Protein AF-A0A7W4KR89-F1 (afdb_monomer_lite)

Sequence (77 aa):
LGGMAMKWRWRKRMEAAGKPTDKPNLVCGPVQICWHKFARYWDVELREIPMRPGQLFMDPKRMIEACDENTIGVVPT

Radius of gyration: 12.84 Å; chains: 1; bounding box: 31×22×35 Å

Structure (mmCIF, N/CA/C/O backbone):
data_AF-A0A7W4KR89-F1
#
_entry.id   AF-A0A7W4KR89-F1
#
loop_
_atom_site.group_PDB
_atom_site.id
_atom_site.type_symbol
_atom_site.label_atom_id
_atom_site.label_alt_id
_atom_site.label_comp_id
_atom_site.label_asym_id
_atom_site.label_entity_id
_atom_site.label_seq_id
_atom_site.pdbx_PDB_ins_code
_atom_site.Cartn_x
_atom_site.Cartn_y
_atom_site.Cartn_z
_atom_site.occupancy
_atom_site.B_iso_or_equiv
_atom_site.auth_seq_id
_atom_site.auth_comp_id
_atom_site.auth_asym_id
_atom_site.auth_atom_id
_atom_site.pdbx_PDB_model_nu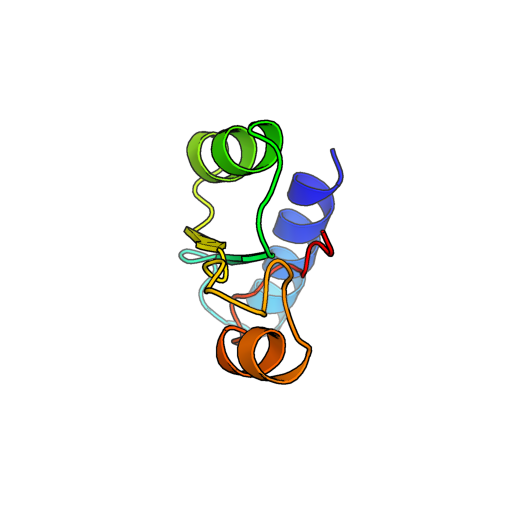m
ATOM 1 N N . LEU A 1 1 ? 12.487 1.621 6.244 1.00 88.38 1 LEU A N 1
ATOM 2 C CA . LEU A 1 1 ? 13.091 0.854 5.121 1.00 88.38 1 LEU A CA 1
ATOM 3 C C . LEU A 1 1 ? 12.176 -0.241 4.554 1.00 88.38 1 LEU A C 1
ATOM 5 O O . LEU A 1 1 ? 12.260 -0.489 3.359 1.00 88.38 1 LEU A O 1
ATOM 9 N N . GLY A 1 2 ? 11.289 -0.865 5.347 1.00 95.81 2 GLY A N 1
ATOM 10 C CA . GLY A 1 2 ? 10.431 -1.972 4.882 1.00 95.81 2 GLY A CA 1
ATOM 11 C C . GLY A 1 2 ? 9.634 -1.699 3.596 1.00 95.81 2 GLY A C 1
ATOM 12 O O . GLY A 1 2 ? 9.663 -2.524 2.688 1.00 95.81 2 GLY A O 1
ATOM 13 N N . GLY A 1 3 ? 9.022 -0.517 3.459 1.00 96.62 3 GLY A N 1
ATOM 14 C CA . GLY A 1 3 ? 8.267 -0.155 2.249 1.00 96.62 3 GLY A CA 1
ATOM 15 C C . GLY A 1 3 ? 9.100 -0.167 0.957 1.00 96.62 3 GLY A C 1
ATOM 16 O O . GLY A 1 3 ? 8.622 -0.625 -0.078 1.00 96.62 3 GLY A O 1
ATOM 17 N N . MET A 1 4 ? 10.375 0.244 1.006 1.00 97.88 4 MET A N 1
ATOM 18 C CA . MET A 1 4 ? 11.260 0.154 -0.165 1.00 97.88 4 MET A CA 1
ATOM 19 C C . MET A 1 4 ? 11.546 -1.301 -0.537 1.00 97.88 4 MET A C 1
ATOM 21 O O . MET A 1 4 ? 11.485 -1.652 -1.712 1.00 97.88 4 MET A O 1
ATOM 25 N N . ALA A 1 5 ? 11.815 -2.160 0.450 1.00 98.44 5 ALA A N 1
ATOM 26 C CA . ALA A 1 5 ? 12.041 -3.582 0.199 1.00 98.44 5 ALA A CA 1
ATOM 27 C C . ALA A 1 5 ? 10.814 -4.237 -0.464 1.00 98.44 5 ALA A C 1
ATOM 29 O O . ALA A 1 5 ? 10.966 -4.982 -1.433 1.00 98.44 5 ALA A O 1
ATOM 30 N N . MET A 1 6 ? 9.605 -3.899 -0.001 1.00 98.44 6 MET A N 1
ATOM 31 C CA . MET A 1 6 ? 8.346 -4.340 -0.613 1.00 98.44 6 MET A CA 1
ATOM 32 C C . MET A 1 6 ? 8.214 -3.850 -2.061 1.00 98.44 6 MET A C 1
ATOM 34 O O . MET A 1 6 ? 8.016 -4.667 -2.960 1.00 98.44 6 MET A O 1
ATOM 38 N N . LYS A 1 7 ? 8.405 -2.544 -2.310 1.00 98.44 7 LYS A N 1
ATOM 39 C CA . LYS A 1 7 ? 8.296 -1.939 -3.650 1.00 98.44 7 LYS A CA 1
ATOM 40 C C . LYS A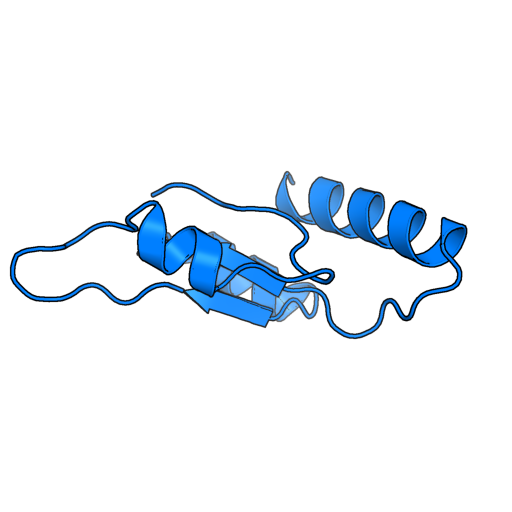 1 7 ? 9.232 -2.609 -4.657 1.00 98.44 7 LYS A C 1
ATOM 42 O O . LYS A 1 7 ? 8.800 -2.986 -5.744 1.00 98.44 7 LYS A O 1
ATOM 47 N N . TRP A 1 8 ? 10.503 -2.790 -4.300 1.00 98.25 8 TRP A N 1
ATOM 48 C CA . TRP A 1 8 ? 11.491 -3.378 -5.208 1.00 98.25 8 TRP A CA 1
ATOM 49 C C . TRP A 1 8 ? 11.269 -4.873 -5.440 1.00 98.25 8 TRP A C 1
ATOM 51 O O . TRP A 1 8 ? 11.428 -5.344 -6.566 1.00 98.25 8 TRP A O 1
ATOM 61 N N . ARG A 1 9 ? 10.857 -5.624 -4.411 1.00 98.56 9 ARG A N 1
ATOM 62 C CA . ARG A 1 9 ? 10.499 -7.042 -4.565 1.00 98.56 9 ARG A CA 1
ATOM 63 C C . ARG A 1 9 ? 9.281 -7.215 -5.474 1.00 98.56 9 ARG A C 1
ATOM 65 O O . ARG A 1 9 ? 9.306 -8.070 -6.356 1.00 98.56 9 ARG A O 1
ATOM 72 N N . TRP A 1 10 ? 8.241 -6.405 -5.275 1.00 98.62 10 TRP A N 1
ATOM 73 C CA . TRP A 1 10 ? 7.052 -6.402 -6.125 1.00 98.62 10 TRP A CA 1
ATOM 74 C C . TRP A 1 10 ? 7.402 -6.056 -7.576 1.00 98.62 10 TRP A C 1
ATOM 76 O O . TRP A 1 10 ? 7.012 -6.795 -8.476 1.00 98.62 10 TRP A O 1
ATOM 86 N N . ARG A 1 11 ? 8.206 -5.007 -7.800 1.00 98.56 11 ARG A N 1
ATOM 87 C CA . ARG A 1 11 ? 8.623 -4.585 -9.143 1.00 98.56 11 ARG A CA 1
ATOM 88 C C . ARG A 1 11 ? 9.324 -5.712 -9.900 1.00 98.56 11 ARG A C 1
ATOM 90 O O . ARG A 1 11 ? 8.881 -6.054 -10.988 1.00 98.56 11 ARG A O 1
ATOM 97 N N . LYS A 1 12 ? 10.322 -6.360 -9.286 1.00 98.62 12 LYS A N 1
ATOM 98 C CA . LYS A 1 12 ? 11.019 -7.507 -9.897 1.00 98.62 12 LYS A CA 1
ATOM 99 C C . LYS A 1 12 ? 10.061 -8.638 -10.279 1.00 98.62 12 LYS A C 1
ATOM 101 O O . LYS A 1 12 ? 10.225 -9.258 -11.323 1.00 98.62 12 LYS A O 1
ATOM 106 N N . ARG A 1 13 ? 9.053 -8.912 -9.440 1.00 98.50 13 ARG A N 1
ATOM 107 C CA . ARG A 1 13 ? 8.025 -9.926 -9.723 1.00 98.50 13 ARG A CA 1
ATOM 108 C C . ARG A 1 13 ? 7.157 -9.538 -10.925 1.00 98.50 13 ARG A C 1
ATOM 110 O O . ARG A 1 13 ? 6.858 -10.402 -11.739 1.00 98.50 13 ARG A O 1
ATOM 117 N N . MET A 1 14 ? 6.749 -8.273 -11.026 1.00 98.56 14 MET A N 1
ATOM 118 C CA . MET A 1 14 ? 5.932 -7.780 -12.141 1.00 98.56 14 MET A CA 1
ATOM 119 C C . MET A 1 14 ? 6.727 -7.747 -13.451 1.00 98.56 14 MET A C 1
ATOM 121 O O . MET A 1 14 ? 6.229 -8.234 -14.460 1.00 98.56 14 MET A O 1
ATOM 125 N N . GLU A 1 15 ? 7.983 -7.289 -13.419 1.00 98.44 15 GLU A N 1
ATOM 126 C CA . GLU A 1 15 ? 8.903 -7.306 -14.569 1.00 98.44 15 GLU A CA 1
ATOM 127 C C . GLU A 1 15 ? 9.131 -8.732 -15.082 1.00 98.44 15 GLU A C 1
ATOM 129 O O . GLU A 1 15 ? 8.997 -8.987 -16.275 1.00 98.44 15 GLU A O 1
ATOM 134 N N . ALA A 1 16 ? 9.391 -9.688 -14.182 1.00 98.56 16 ALA A N 1
ATOM 135 C CA . ALA A 1 16 ? 9.545 -11.098 -14.544 1.00 98.56 16 ALA A CA 1
ATOM 136 C C . ALA A 1 16 ? 8.267 -11.710 -15.151 1.00 98.56 16 ALA A C 1
ATOM 138 O O . ALA A 1 16 ? 8.349 -12.655 -15.930 1.00 98.56 16 ALA A O 1
ATOM 139 N N . ALA A 1 17 ? 7.095 -11.170 -14.808 1.00 98.25 17 ALA A N 1
ATOM 140 C CA . ALA A 1 17 ? 5.808 -11.558 -15.377 1.00 98.25 17 ALA A CA 1
ATOM 141 C C . ALA A 1 17 ? 5.418 -10.743 -16.630 1.00 98.25 17 ALA A C 1
ATOM 143 O O . ALA A 1 17 ? 4.316 -10.930 -17.144 1.00 98.25 17 ALA A O 1
ATOM 144 N N . GLY A 1 18 ? 6.270 -9.822 -17.102 1.00 98.44 18 GLY A N 1
ATOM 145 C CA . GLY A 1 18 ? 5.982 -8.945 -18.242 1.00 98.44 18 GLY A CA 1
ATOM 146 C C . GLY A 1 18 ? 4.850 -7.941 -17.993 1.00 98.44 18 GLY A C 1
ATOM 147 O O . GLY A 1 18 ? 4.213 -7.488 -18.942 1.00 98.44 18 GLY A O 1
ATOM 148 N N . LYS A 1 19 ? 4.560 -7.618 -16.728 1.00 98.44 19 LYS A N 1
ATOM 149 C CA . LYS A 1 19 ? 3.461 -6.729 -16.331 1.00 98.44 19 LYS A CA 1
ATOM 150 C C . LYS A 1 19 ? 3.939 -5.294 -16.057 1.00 98.44 19 LYS A C 1
ATOM 152 O O . LYS A 1 19 ? 5.097 -5.103 -15.683 1.00 98.44 19 LYS A O 1
ATOM 157 N N . PRO A 1 20 ? 3.052 -4.286 -16.176 1.00 98.50 20 PRO A N 1
ATOM 158 C CA . PRO A 1 20 ? 3.366 -2.903 -15.818 1.00 98.50 20 PRO A CA 1
ATOM 159 C C . PRO A 1 20 ? 3.790 -2.734 -14.349 1.00 98.50 20 PRO A C 1
ATOM 161 O O . PRO A 1 20 ? 3.379 -3.493 -13.471 1.00 98.50 20 PRO A O 1
ATOM 164 N N . THR A 1 21 ? 4.610 -1.713 -14.079 1.00 98.56 21 THR A N 1
ATOM 165 C CA . THR A 1 21 ? 5.191 -1.431 -12.746 1.00 98.56 21 THR A CA 1
ATOM 166 C C . THR A 1 21 ? 4.970 0.008 -12.266 1.00 98.56 21 THR A C 1
ATOM 168 O O . THR A 1 21 ? 5.680 0.495 -11.380 1.00 98.56 21 THR A O 1
ATOM 171 N N . ASP A 1 22 ? 4.052 0.724 -12.906 1.00 98.25 22 ASP A N 1
ATOM 172 C CA . ASP A 1 22 ? 3.834 2.166 -12.768 1.00 98.25 22 ASP A CA 1
ATOM 173 C C . ASP A 1 22 ? 2.886 2.540 -11.620 1.00 98.25 22 ASP A C 1
ATOM 175 O O . ASP A 1 22 ? 2.937 3.674 -11.151 1.00 98.25 22 ASP A O 1
ATOM 179 N N . LYS A 1 23 ? 2.067 1.602 -11.122 1.00 98.62 23 LYS A N 1
ATOM 180 C CA . LYS A 1 23 ? 1.004 1.891 -10.137 1.00 98.62 23 LYS A CA 1
ATOM 181 C C . LYS A 1 23 ? 1.060 1.040 -8.861 1.00 98.62 23 LYS A C 1
ATOM 183 O O . LYS A 1 23 ? 0.078 0.371 -8.556 1.00 98.62 23 LYS A O 1
ATOM 188 N N . PRO A 1 24 ? 2.169 1.020 -8.101 1.00 98.75 24 PRO A N 1
ATOM 189 C CA . PRO A 1 24 ? 2.214 0.288 -6.836 1.00 98.75 24 PRO A CA 1
ATOM 190 C C . PRO A 1 24 ? 1.251 0.885 -5.799 1.00 98.75 24 PRO A C 1
ATOM 192 O O . PRO A 1 24 ? 1.166 2.107 -5.665 1.00 98.75 24 PRO A O 1
ATOM 195 N N . ASN A 1 25 ? 0.614 0.031 -4.994 1.00 98.88 25 ASN A N 1
ATOM 196 C CA . ASN A 1 25 ? -0.172 0.451 -3.829 1.00 98.88 25 ASN A CA 1
ATOM 197 C C . ASN A 1 25 ? 0.241 -0.278 -2.539 1.00 98.88 25 ASN A C 1
ATOM 199 O O . ASN A 1 25 ? 0.864 -1.340 -2.581 1.00 98.88 25 ASN A O 1
ATOM 203 N N . LEU A 1 26 ? -0.093 0.308 -1.388 1.00 98.75 26 LEU A N 1
ATOM 204 C CA . LEU A 1 26 ? 0.117 -0.244 -0.049 1.00 98.75 26 LEU A CA 1
ATOM 205 C C . LEU A 1 26 ? -1.204 -0.207 0.728 1.00 98.75 26 LEU A C 1
ATOM 207 O O . LEU A 1 26 ? -1.786 0.866 0.888 1.00 98.75 26 LEU A O 1
ATOM 211 N N . VAL A 1 27 ? -1.652 -1.357 1.233 1.00 98.75 27 VAL A N 1
ATOM 212 C CA . VAL A 1 27 ? -2.891 -1.471 2.024 1.00 98.75 27 VAL A CA 1
ATOM 213 C C . VAL A 1 27 ? -2.571 -1.383 3.514 1.00 98.75 27 VAL A C 1
ATOM 215 O O . VAL A 1 27 ? -1.621 -2.011 3.991 1.00 98.75 27 VAL A O 1
ATOM 218 N N . CYS A 1 28 ? -3.352 -0.606 4.262 1.00 98.62 28 CYS A N 1
ATOM 219 C CA . CYS A 1 28 ? -3.159 -0.426 5.700 1.00 98.62 28 CYS A CA 1
ATOM 220 C C . CYS A 1 28 ? -4.445 0.016 6.416 1.00 98.62 28 CYS A C 1
ATOM 222 O O . CYS A 1 28 ? -5.431 0.362 5.768 1.00 98.62 28 CYS A O 1
ATOM 224 N N . GLY A 1 29 ? -4.443 -0.017 7.751 1.00 98.25 29 GLY A N 1
ATOM 225 C CA . GLY A 1 29 ? -5.458 0.639 8.582 1.00 98.25 29 GLY A CA 1
ATOM 226 C C . GLY A 1 29 ? -5.029 2.051 8.998 1.00 98.25 29 GLY A C 1
ATOM 227 O O . GLY A 1 29 ? -4.253 2.662 8.267 1.00 98.25 29 GLY A O 1
ATOM 228 N N . PRO A 1 30 ? -5.491 2.572 10.152 1.00 98.00 30 PRO A N 1
ATOM 229 C CA . PRO A 1 30 ? -5.107 3.901 10.636 1.00 98.00 30 PRO A CA 1
ATOM 230 C C . PRO A 1 30 ? -3.611 3.970 10.975 1.00 98.00 30 PRO A C 1
ATOM 232 O O . PRO A 1 30 ? -3.169 3.607 12.067 1.00 98.00 30 PRO A O 1
ATOM 235 N N . VAL A 1 31 ? -2.813 4.419 10.009 1.00 97.88 31 VAL A N 1
ATOM 236 C CA . VAL A 1 31 ? -1.348 4.378 10.064 1.00 97.88 31 VAL A CA 1
ATOM 237 C C . VAL A 1 31 ? -0.736 5.631 10.675 1.00 97.88 31 VAL A C 1
ATOM 239 O O . VAL A 1 31 ? -1.258 6.740 10.619 1.00 97.88 31 VAL A O 1
ATOM 242 N N . GLN A 1 32 ? 0.470 5.472 11.216 1.00 98.12 32 GLN A N 1
ATOM 243 C CA . GLN A 1 32 ? 1.298 6.604 11.618 1.00 98.12 32 GLN A CA 1
ATOM 244 C C . GLN A 1 32 ? 1.817 7.379 10.386 1.00 98.12 32 GLN A C 1
ATOM 246 O O . GLN A 1 32 ? 2.067 6.799 9.325 1.00 98.12 32 GLN A O 1
ATOM 251 N N . ILE A 1 33 ? 2.052 8.691 10.538 1.00 98.31 33 ILE A N 1
ATOM 252 C CA . ILE A 1 33 ? 2.413 9.622 9.446 1.00 98.31 33 ILE A CA 1
ATOM 253 C C . ILE A 1 33 ? 3.617 9.192 8.582 1.00 98.31 33 ILE A C 1
ATOM 255 O O . ILE A 1 33 ? 3.742 9.621 7.434 1.00 98.31 33 ILE A O 1
ATOM 259 N N . CYS A 1 34 ? 4.518 8.344 9.084 1.00 97.94 34 CYS A N 1
ATOM 260 C CA . CYS A 1 34 ? 5.651 7.834 8.315 1.00 97.94 34 CYS A CA 1
ATOM 261 C C . CYS A 1 34 ? 5.216 7.043 7.072 1.00 97.94 34 CYS A C 1
ATOM 263 O O . CYS A 1 34 ? 5.922 7.097 6.066 1.00 97.94 34 CYS A O 1
ATOM 265 N N . TRP A 1 35 ? 4.049 6.389 7.091 1.00 98.44 35 TRP A N 1
ATOM 266 C CA . TRP A 1 35 ? 3.523 5.662 5.934 1.00 98.44 35 TRP A CA 1
ATOM 267 C C . TRP A 1 35 ? 2.943 6.590 4.871 1.00 98.44 35 TRP A C 1
ATOM 269 O O . TRP A 1 35 ? 3.199 6.379 3.689 1.00 98.44 35 TRP A O 1
ATOM 279 N N . HIS A 1 36 ? 2.289 7.683 5.272 1.00 98.62 36 HIS A N 1
ATOM 280 C CA . HIS A 1 36 ? 1.891 8.740 4.337 1.00 98.62 36 HIS A CA 1
ATOM 281 C C . HIS A 1 36 ? 3.111 9.395 3.680 1.00 98.62 36 HIS A C 1
ATOM 283 O O . HIS A 1 36 ? 3.116 9.629 2.472 1.00 98.62 36 HIS A O 1
ATOM 289 N N . LYS A 1 37 ? 4.174 9.657 4.458 1.00 98.62 37 LYS A N 1
ATOM 290 C CA . LYS A 1 37 ? 5.448 10.170 3.927 1.00 98.62 37 LYS A CA 1
ATOM 291 C C . LYS A 1 37 ? 6.078 9.184 2.949 1.00 98.62 37 LYS A C 1
ATOM 293 O O . LYS A 1 37 ? 6.480 9.589 1.866 1.00 98.62 37 LYS A O 1
ATOM 298 N N . PHE A 1 38 ? 6.130 7.899 3.300 1.00 98.62 38 PHE A N 1
ATOM 299 C CA . PHE A 1 38 ? 6.625 6.857 2.404 1.00 98.62 38 PHE A CA 1
ATOM 300 C C . PHE A 1 38 ? 5.841 6.829 1.085 1.00 98.62 38 PHE A C 1
ATOM 302 O O . PHE A 1 38 ? 6.446 6.929 0.022 1.00 98.62 38 PHE A O 1
ATOM 309 N N . ALA A 1 39 ? 4.511 6.761 1.159 1.00 98.56 39 ALA A N 1
ATOM 310 C CA . ALA A 1 39 ? 3.634 6.744 -0.006 1.00 98.56 39 ALA A CA 1
ATOM 311 C C . ALA A 1 39 ? 3.867 7.957 -0.917 1.00 98.56 39 ALA A C 1
ATOM 313 O O . ALA A 1 39 ? 4.033 7.812 -2.125 1.00 98.56 39 ALA A O 1
ATOM 314 N N . ARG A 1 40 ? 3.976 9.149 -0.318 1.00 98.44 40 ARG A N 1
ATOM 315 C CA . ARG A 1 40 ? 4.218 10.398 -1.044 1.00 98.44 40 ARG A CA 1
ATOM 316 C C . ARG A 1 40 ? 5.606 10.476 -1.677 1.00 98.44 40 ARG A C 1
ATOM 318 O O . ARG A 1 40 ? 5.712 10.931 -2.804 1.00 98.44 40 ARG A O 1
ATOM 325 N N . TYR A 1 41 ? 6.662 10.112 -0.954 1.00 98.44 41 TYR A N 1
ATOM 326 C CA . TYR A 1 41 ? 8.041 10.284 -1.430 1.00 98.44 41 TYR A CA 1
ATOM 327 C C . TYR A 1 41 ? 8.475 9.199 -2.418 1.00 98.44 41 TYR A C 1
ATOM 329 O O . TYR A 1 41 ? 9.426 9.403 -3.165 1.00 98.44 41 TYR A O 1
ATOM 337 N N . TRP A 1 42 ? 7.805 8.045 -2.407 1.00 98.19 42 TRP A N 1
ATOM 338 C CA . TRP A 1 42 ? 8.112 6.919 -3.286 1.00 98.19 42 TRP A CA 1
ATOM 339 C C . TRP A 1 42 ? 7.006 6.620 -4.299 1.00 98.19 42 TRP A C 1
ATOM 341 O O . TRP A 1 42 ? 7.028 5.523 -4.850 1.00 98.19 42 TRP A O 1
ATOM 351 N N . ASP A 1 43 ? 6.075 7.535 -4.570 1.00 98.31 43 ASP A N 1
ATOM 352 C CA . ASP A 1 43 ? 4.999 7.347 -5.559 1.00 98.31 43 ASP A CA 1
ATOM 353 C C . ASP A 1 43 ? 4.285 5.992 -5.405 1.00 98.31 43 ASP A C 1
ATOM 355 O O . ASP A 1 43 ? 4.263 5.159 -6.314 1.00 98.31 43 ASP A O 1
ATOM 359 N N . VAL A 1 44 ? 3.781 5.728 -4.200 1.00 98.75 44 VAL A N 1
ATOM 360 C CA . VAL A 1 44 ? 2.968 4.547 -3.883 1.00 98.75 44 VAL A CA 1
ATOM 361 C C . VAL A 1 44 ? 1.586 5.030 -3.469 1.00 98.75 44 VAL A C 1
ATOM 363 O O . VAL A 1 44 ? 1.461 5.884 -2.595 1.00 98.75 44 VAL A O 1
ATOM 366 N N . GLU A 1 45 ? 0.541 4.481 -4.078 1.00 98.81 45 GLU A N 1
ATOM 367 C CA . GLU A 1 45 ? -0.838 4.743 -3.670 1.00 98.81 45 GLU A CA 1
ATOM 368 C C . GLU A 1 45 ? -1.073 4.166 -2.263 1.00 98.81 45 GLU A C 1
ATOM 370 O O . GLU A 1 45 ? -0.841 2.980 -2.020 1.00 98.81 45 GLU A O 1
ATOM 375 N N . LEU A 1 46 ? -1.529 4.991 -1.319 1.00 98.69 46 LEU A N 1
ATOM 376 C CA . LEU A 1 46 ? -1.875 4.529 0.025 1.00 98.69 46 LEU A CA 1
ATOM 377 C C . LEU A 1 46 ? -3.366 4.190 0.085 1.00 98.69 46 LEU A C 1
ATOM 379 O O . LEU A 1 46 ? -4.208 5.084 0.022 1.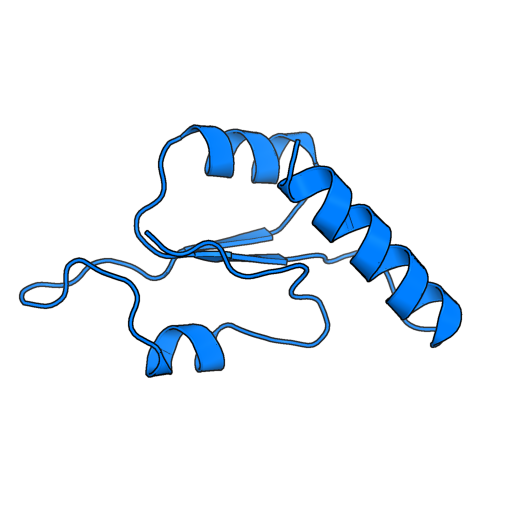00 98.69 46 LEU A O 1
ATOM 383 N N . ARG A 1 47 ? -3.683 2.906 0.245 1.00 98.62 47 ARG A N 1
ATOM 384 C CA . ARG A 1 47 ? -5.048 2.411 0.449 1.00 98.62 47 ARG A CA 1
ATOM 385 C C . ARG A 1 47 ? -5.302 2.232 1.936 1.00 98.62 47 ARG A C 1
ATOM 387 O O . ARG A 1 47 ? -5.162 1.140 2.487 1.00 98.62 47 ARG A O 1
ATOM 394 N N . GLU A 1 48 ? -5.614 3.346 2.582 1.00 98.44 48 GLU A N 1
ATOM 395 C CA . GLU A 1 48 ? -5.942 3.391 4.002 1.00 98.44 48 GLU A CA 1
ATOM 396 C C . GLU A 1 48 ? -7.408 3.010 4.229 1.00 98.44 48 GLU A C 1
ATOM 398 O O . GLU A 1 48 ? -8.327 3.646 3.711 1.00 98.44 48 GLU A O 1
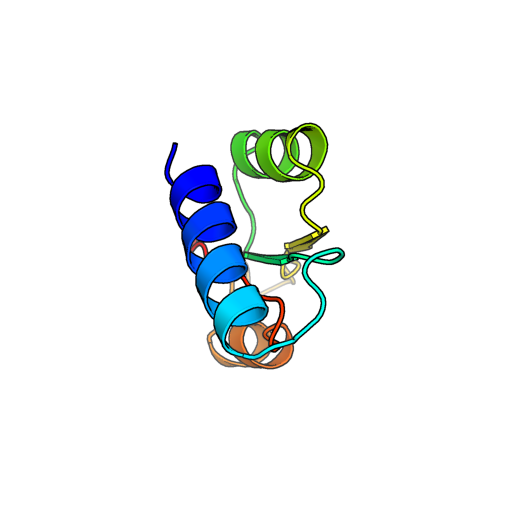ATOM 403 N N . ILE A 1 49 ? -7.629 1.955 5.010 1.00 98.06 49 ILE A N 1
ATOM 404 C CA . ILE A 1 49 ? -8.964 1.503 5.385 1.00 98.06 49 ILE A CA 1
ATOM 405 C C . ILE A 1 49 ? -9.485 2.419 6.493 1.00 98.06 49 ILE A C 1
ATOM 407 O O . ILE A 1 49 ? -8.931 2.416 7.596 1.00 98.06 49 ILE A O 1
ATOM 411 N N . PRO A 1 50 ? -10.567 3.179 6.240 1.00 97.06 50 PRO A N 1
ATOM 412 C CA . PRO A 1 50 ? -11.026 4.180 7.181 1.00 97.06 50 PRO A CA 1
ATOM 413 C C . PRO A 1 50 ? -11.576 3.526 8.448 1.00 97.06 50 PRO A C 1
ATOM 415 O O . PRO A 1 50 ? -12.267 2.494 8.421 1.00 97.06 50 PRO A O 1
ATOM 418 N N . MET A 1 51 ? -11.300 4.183 9.569 1.00 97.81 51 MET A N 1
ATOM 419 C CA . MET A 1 51 ? -11.971 3.908 10.832 1.00 97.81 51 MET A CA 1
ATOM 420 C C . MET A 1 51 ? -13.453 4.267 10.711 1.00 97.81 51 MET A C 1
ATOM 422 O O . MET A 1 51 ? -13.829 5.231 10.042 1.00 97.81 51 MET A O 1
ATOM 426 N N . ARG A 1 52 ? -14.301 3.510 11.402 1.00 96.69 52 ARG A N 1
ATOM 427 C CA . ARG A 1 52 ? -15.725 3.824 11.559 1.00 96.69 52 ARG A CA 1
ATOM 428 C C . ARG A 1 52 ? -16.171 3.544 12.995 1.00 96.69 52 ARG A C 1
ATOM 430 O O . ARG A 1 52 ? -15.495 2.779 13.687 1.00 96.69 52 ARG A O 1
ATOM 437 N N . PRO A 1 53 ? -17.284 4.129 13.472 1.00 97.75 53 PRO A N 1
ATOM 438 C CA . PRO A 1 53 ? -17.794 3.847 14.811 1.00 97.75 53 PRO A CA 1
ATOM 439 C C . PRO A 1 53 ? -17.926 2.338 15.058 1.00 97.75 53 PRO A C 1
ATOM 441 O O . PRO A 1 53 ? -18.446 1.610 14.214 1.00 97.75 53 PRO A O 1
ATOM 444 N N . GLY A 1 54 ? -17.399 1.862 16.188 1.00 96.06 54 GLY A N 1
ATOM 445 C CA . GLY A 1 54 ? -17.377 0.435 16.535 1.00 96.06 54 GLY A CA 1
ATOM 446 C C . GLY A 1 54 ? -16.330 -0.409 15.794 1.00 96.06 54 GLY A C 1
ATOM 447 O O . GLY A 1 54 ? -16.204 -1.594 16.085 1.00 96.06 54 GLY A O 1
ATOM 448 N N . GLN A 1 55 ? -15.553 0.172 14.873 1.00 94.69 55 GLN A N 1
ATOM 449 C CA . GLN A 1 55 ? -14.503 -0.532 14.142 1.00 94.69 55 GLN A CA 1
ATOM 450 C C . GLN A 1 55 ? -13.327 0.399 13.811 1.00 94.69 55 GLN A C 1
ATOM 452 O O . GLN A 1 55 ? -13.239 1.004 12.739 1.00 94.69 55 GLN A O 1
ATOM 457 N N . LEU A 1 56 ? -12.418 0.497 14.780 1.00 96.88 56 LEU A N 1
ATOM 458 C CA . LEU A 1 56 ? -11.295 1.439 14.811 1.00 96.88 56 LEU A CA 1
ATOM 459 C C . LEU A 1 56 ? -9.986 0.855 14.247 1.00 96.88 56 LEU A C 1
ATOM 461 O O . LEU A 1 56 ? -8.932 1.453 14.407 1.00 96.88 56 LEU A O 1
ATOM 465 N N . PHE A 1 57 ? -10.050 -0.315 13.613 1.00 96.06 57 PHE A N 1
ATOM 466 C CA . PHE A 1 57 ? -8.908 -1.044 13.065 1.00 96.06 57 PHE A CA 1
ATOM 467 C C . PHE A 1 57 ? -9.241 -1.605 11.677 1.00 96.06 57 PHE A C 1
ATOM 469 O O . PHE A 1 57 ? -10.411 -1.690 11.275 1.00 96.06 57 PHE A O 1
ATOM 476 N N . MET A 1 58 ? -8.203 -1.999 10.942 1.00 97.50 58 MET A N 1
ATOM 477 C CA . MET A 1 58 ? -8.337 -2.703 9.667 1.00 97.50 58 MET A CA 1
ATOM 478 C C . MET A 1 58 ? -8.793 -4.144 9.906 1.00 97.50 58 MET A C 1
ATOM 480 O O . MET A 1 58 ? -8.137 -4.888 10.630 1.00 97.50 58 MET A O 1
ATOM 484 N N . ASP A 1 59 ? -9.904 -4.555 9.289 1.00 96.00 59 ASP A N 1
ATOM 485 C CA . ASP A 1 59 ? -10.360 -5.945 9.348 1.00 96.00 59 ASP A CA 1
ATOM 486 C C . ASP A 1 59 ? -9.853 -6.768 8.156 1.00 96.00 59 ASP A C 1
ATOM 488 O O . ASP A 1 59 ? -9.569 -6.216 7.088 1.00 96.00 59 ASP A O 1
ATOM 492 N N . PRO A 1 60 ? -9.787 -8.106 8.293 1.00 97.19 60 PRO A 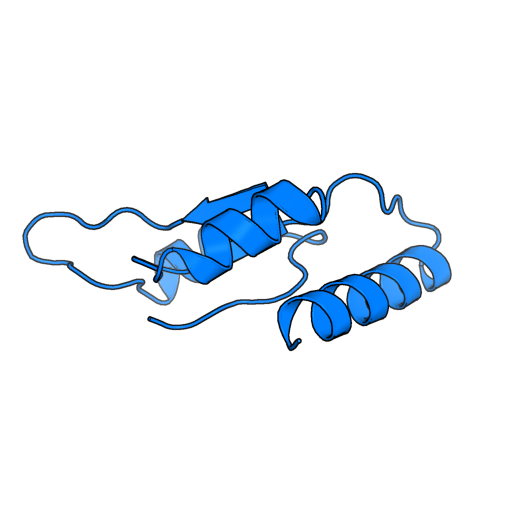N 1
ATOM 493 C CA . PRO A 1 60 ? -9.352 -8.969 7.201 1.00 97.19 60 PRO A CA 1
ATOM 494 C C . PRO A 1 60 ? -10.209 -8.828 5.940 1.00 97.19 60 PRO A C 1
ATOM 496 O O . PRO A 1 60 ? -9.684 -8.904 4.835 1.00 97.19 60 PRO A O 1
ATOM 499 N N . LYS A 1 61 ? -11.520 -8.597 6.085 1.00 97.62 61 LYS A N 1
ATOM 500 C CA . LYS A 1 61 ? -12.430 -8.495 4.941 1.00 97.62 61 LYS A CA 1
ATOM 501 C C . LYS A 1 61 ? -12.109 -7.283 4.063 1.00 97.62 61 LYS A C 1
ATOM 503 O O . LYS A 1 61 ? -11.816 -7.469 2.885 1.00 97.62 61 LYS A O 1
ATOM 508 N N . ARG A 1 62 ? -12.104 -6.066 4.623 1.00 97.31 62 ARG A N 1
ATOM 509 C CA . ARG A 1 62 ? -11.819 -4.853 3.838 1.00 97.31 62 ARG A CA 1
ATOM 510 C C . ARG A 1 62 ? -10.365 -4.815 3.379 1.00 97.31 62 ARG A C 1
ATOM 512 O O . ARG A 1 62 ? -10.083 -4.293 2.307 1.00 97.31 62 ARG A O 1
ATOM 519 N N . MET A 1 63 ? -9.449 -5.407 4.152 1.00 98.19 63 MET A N 1
ATOM 520 C CA . MET A 1 63 ? -8.049 -5.584 3.751 1.00 98.19 63 MET A CA 1
ATOM 521 C C . MET A 1 63 ? -7.940 -6.358 2.436 1.00 98.19 63 MET A C 1
ATOM 523 O O . MET A 1 63 ? -7.261 -5.901 1.521 1.00 98.19 63 MET A O 1
ATOM 527 N N . ILE A 1 64 ? -8.620 -7.503 2.324 1.00 98.25 64 ILE A N 1
ATOM 528 C CA . ILE A 1 64 ? -8.617 -8.304 1.095 1.00 98.25 64 ILE A CA 1
ATOM 529 C C . ILE A 1 64 ? -9.330 -7.576 -0.049 1.00 98.25 64 ILE A C 1
ATOM 531 O O . ILE A 1 64 ? -8.813 -7.582 -1.161 1.00 98.25 64 ILE A O 1
ATOM 535 N N . GLU A 1 65 ? -10.456 -6.904 0.212 1.00 98.44 65 GLU A N 1
ATOM 536 C CA . GLU A 1 65 ? -11.173 -6.102 -0.799 1.00 98.44 65 GLU A CA 1
ATOM 537 C C . GLU A 1 65 ? -10.308 -4.971 -1.389 1.00 98.44 65 GLU A C 1
ATOM 539 O O . GLU A 1 65 ? -10.492 -4.597 -2.544 1.00 98.44 65 GLU A O 1
ATOM 544 N N . ALA A 1 66 ? -9.348 -4.444 -0.622 1.00 98.44 66 ALA A N 1
ATOM 545 C CA . ALA A 1 66 ? -8.427 -3.400 -1.068 1.00 98.44 66 ALA A CA 1
ATOM 546 C C . ALA A 1 66 ? -7.166 -3.928 -1.785 1.00 98.44 66 ALA A C 1
ATOM 548 O O . ALA A 1 66 ? -6.416 -3.128 -2.355 1.00 98.44 66 ALA A O 1
ATOM 549 N N . CYS A 1 67 ? -6.905 -5.240 -1.750 1.00 98.69 67 CYS A N 1
ATOM 550 C CA . CYS A 1 67 ? -5.725 -5.848 -2.365 1.00 98.69 67 CYS A CA 1
ATOM 551 C C . CYS A 1 67 ? -5.936 -6.138 -3.858 1.00 98.69 67 CYS A C 1
ATOM 553 O O . CYS A 1 67 ? -6.962 -6.677 -4.265 1.00 98.69 67 CYS A O 1
ATOM 555 N N . ASP A 1 68 ? -4.915 -5.866 -4.668 1.00 98.62 68 ASP A N 1
ATOM 556 C CA . ASP A 1 68 ? -4.851 -6.243 -6.082 1.00 98.62 68 ASP A CA 1
ATOM 557 C C . ASP A 1 68 ? -3.430 -6.687 -6.489 1.00 98.62 68 ASP A C 1
ATOM 559 O O . ASP A 1 68 ? -2.541 -6.876 -5.654 1.00 98.62 68 ASP A O 1
ATOM 563 N N . GLU A 1 69 ? -3.188 -6.887 -7.789 1.00 98.44 69 GLU A N 1
ATOM 564 C CA . GLU A 1 69 ? -1.875 -7.318 -8.291 1.00 98.44 69 GLU A CA 1
ATOM 565 C C . GLU A 1 69 ? -0.745 -6.299 -8.062 1.00 98.44 69 GLU A C 1
ATOM 567 O O . GLU A 1 69 ? 0.437 -6.673 -8.033 1.00 98.44 69 GLU A O 1
ATOM 572 N N . ASN A 1 70 ? -1.106 -5.032 -7.860 1.00 98.69 70 ASN A N 1
ATOM 573 C CA . ASN A 1 70 ? -0.196 -3.923 -7.633 1.00 98.69 70 ASN A CA 1
ATOM 574 C C . ASN A 1 70 ? 0.069 -3.658 -6.143 1.00 98.69 70 ASN A C 1
ATOM 576 O O . ASN A 1 70 ? 0.918 -2.826 -5.808 1.00 98.69 70 ASN A O 1
ATOM 580 N N . THR A 1 71 ? -0.610 -4.375 -5.245 1.00 98.81 71 THR A N 1
ATOM 581 C CA . THR A 1 71 ? -0.359 -4.288 -3.808 1.00 98.81 71 THR A CA 1
ATOM 582 C C . THR A 1 71 ? 1.027 -4.838 -3.480 1.00 98.81 71 THR A C 1
ATOM 584 O O . THR A 1 71 ? 1.305 -6.033 -3.608 1.00 98.81 71 THR A O 1
ATOM 587 N N . ILE A 1 72 ? 1.923 -3.952 -3.037 1.00 98.75 72 ILE A N 1
ATOM 588 C CA . ILE A 1 72 ? 3.311 -4.304 -2.698 1.00 98.75 72 ILE A CA 1
ATOM 589 C C . ILE A 1 72 ? 3.411 -5.000 -1.335 1.00 98.75 72 ILE A C 1
ATOM 591 O O . ILE A 1 72 ? 4.391 -5.692 -1.059 1.00 98.75 72 ILE A O 1
ATOM 595 N N . GLY A 1 73 ? 2.408 -4.797 -0.481 1.00 98.50 73 GLY A N 1
ATOM 596 C CA . GLY A 1 73 ? 2.314 -5.365 0.855 1.00 98.50 73 GLY A CA 1
ATOM 597 C C . GLY A 1 73 ? 1.140 -4.794 1.647 1.00 98.50 73 GLY A C 1
ATOM 598 O O . GLY A 1 73 ? 0.486 -3.838 1.224 1.00 98.50 73 GLY A O 1
ATOM 599 N N . VAL A 1 74 ? 0.911 -5.387 2.816 1.00 98.56 74 VAL A N 1
ATOM 600 C CA . VAL A 1 74 ? -0.068 -4.933 3.807 1.00 98.56 74 VAL A CA 1
ATOM 601 C C . VAL A 1 74 ? 0.672 -4.538 5.081 1.00 98.56 74 VAL A C 1
ATOM 603 O O . VAL A 1 74 ? 1.556 -5.272 5.530 1.00 98.56 74 VAL A O 1
ATOM 606 N N . VAL A 1 75 ? 0.311 -3.399 5.673 1.00 98.12 75 VAL A N 1
ATOM 607 C CA . VAL A 1 75 ? 0.836 -2.947 6.969 1.00 98.12 75 VAL A CA 1
ATOM 608 C C . VAL A 1 75 ? -0.274 -3.025 8.019 1.00 98.12 75 VAL A C 1
ATOM 610 O O . VAL A 1 75 ? -1.202 -2.215 7.968 1.00 98.12 75 VAL A O 1
ATOM 613 N N . PRO A 1 76 ? -0.213 -3.984 8.962 1.00 93.06 76 PRO A N 1
ATOM 614 C CA . PRO A 1 76 ? -1.169 -4.053 10.058 1.00 93.06 76 PRO A CA 1
ATOM 615 C C . PRO A 1 76 ? -0.959 -2.890 11.038 1.00 93.06 76 PRO A C 1
ATOM 617 O O . PRO A 1 76 ? 0.177 -2.507 11.328 1.00 93.06 76 PRO A O 1
ATOM 620 N N . THR A 1 77 ? -2.071 -2.354 11.534 1.00 74.50 77 THR A N 1
ATOM 621 C CA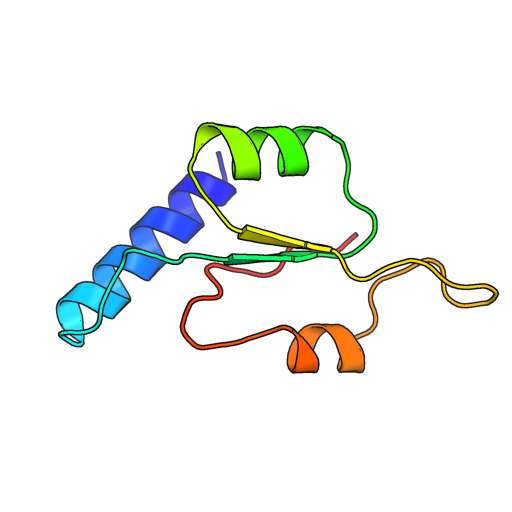 . THR A 1 77 ? -2.172 -1.270 12.525 1.00 74.50 77 THR A CA 1
ATOM 622 C C . THR A 1 77 ? -3.216 -1.629 13.557 1.00 74.50 77 THR A C 1
ATOM 624 O O . THR A 1 77 ? -4.303 -2.069 13.105 1.00 74.50 77 THR A O 1
#

Secondary structure (DSSP, 8-state):
-HHHHHHHHHHHHHHHTT---S--EEEESS--HHHHHHHHHTT-EEEE---BTTB-S--HHHHHHT--TTEEEEE--

pLDDT: mean 97.61, std 3.03, range [74.5, 98.88]

Foldseek 3Di:
DVVVVLLVVLQVVCVVVVHDSQAAEEEEEPDDCVVVVVCVVVVYHYHYDYADVVRRFDDPVVSVVSDDSRYSYYDGD